Protein AF-A0A1R4HQ08-F1 (afdb_monomer)

pLDDT: mean 72.11, std 11.43, range [41.12, 85.88]

Radius of gyration: 14.98 Å; Cα contacts (8 Å, |Δi|>4): 32; chains: 1; bounding box: 33×30×38 Å

Nearest PDB structures (foldseek):
  3erm-assembly2_C-2  TM=5.004E-01  e=6.722E+00  Pseudomonas syringae pv. tomato
  2bhn-assembly2_C-3  TM=5.864E-01  e=8.780E+00  Aeropyrum pernix

Solvent-accessible surface area (backbone atoms only — not comparable to full-atom values): 4380 Å² total; per-residue (Å²): 136,62,72,69,59,55,52,53,51,50,51,54,51,56,71,73,42,55,75,64,58,49,50,52,43,51,54,4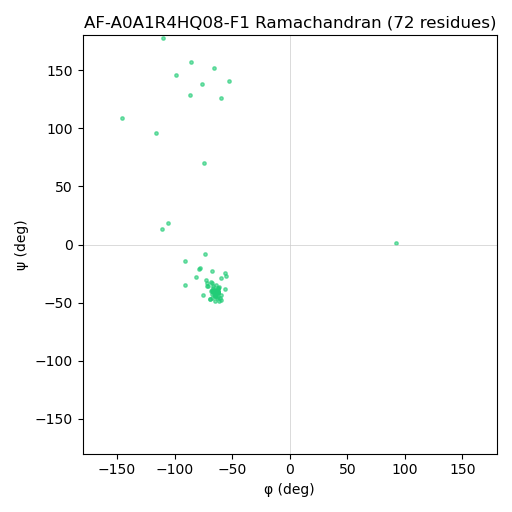7,41,70,82,40,93,61,60,70,65,59,35,50,55,28,50,53,46,43,72,73,36,85,90,60,49,75,66,59,28,47,53,52,51,50,57,50,52,54,52,55,57,63,72,70,74,122

Sequence (74 aa):
MNCIELSQQADQIASTFSKQDLAKLVLALKDSPRSLQCAVEVIDTLDSRSGCTLDEAWDEVLAGDSQLQVANEE

Mean predicted aligned error: 11.43 Å

Secondary structure (DSSP, 8-state):
--HHHHHHHHHHHHHHS-HHHHHHHHHHHHH----HHHHHHHHHHHHHSTT--HHHHHHHHHHHHHHHHHTT--

Structure (mmCIF, N/CA/C/O backbone):
data_AF-A0A1R4HQ08-F1
#
_entry.id   AF-A0A1R4HQ08-F1
#
loop_
_atom_site.group_PDB
_atom_site.id
_atom_site.type_symbol
_atom_site.label_atom_id
_atom_site.label_alt_id
_atom_site.label_comp_id
_atom_site.label_asym_id
_atom_site.label_entity_id
_atom_site.label_seq_id
_atom_site.pdbx_PDB_ins_code
_atom_site.Cartn_x
_atom_site.Cartn_y
_atom_site.Cartn_z
_atom_site.occupancy
_atom_site.B_iso_or_equiv
_atom_site.auth_seq_id
_atom_site.auth_comp_id
_atom_site.auth_asym_id
_atom_site.auth_atom_id
_atom_site.pdbx_PDB_model_num
ATOM 1 N N . MET A 1 1 ? -18.214 17.285 -10.496 1.00 49.38 1 MET A N 1
ATOM 2 C CA . MET A 1 1 ? -18.161 16.244 -9.450 1.00 49.38 1 MET A CA 1
ATOM 3 C C . MET A 1 1 ? -18.532 16.887 -8.130 1.00 49.38 1 MET A C 1
ATOM 5 O O . MET A 1 1 ? -17.882 17.855 -7.755 1.00 49.38 1 MET A O 1
ATOM 9 N N . ASN A 1 2 ? -19.610 16.443 -7.488 1.00 55.25 2 ASN A N 1
ATOM 10 C CA . ASN A 1 2 ? -20.104 17.039 -6.250 1.00 55.25 2 ASN A CA 1
ATOM 11 C C . ASN A 1 2 ? -19.377 16.389 -5.059 1.00 55.25 2 ASN A C 1
ATOM 13 O O . ASN A 1 2 ? -19.323 15.165 -4.980 1.00 55.25 2 ASN A O 1
ATOM 17 N N . CYS A 1 3 ? -18.799 17.171 -4.140 1.00 56.84 3 CYS A N 1
ATOM 18 C CA . CYS A 1 3 ? -18.012 16.639 -3.013 1.00 56.84 3 CYS A CA 1
ATOM 19 C C . CYS A 1 3 ? -18.791 15.634 -2.143 1.00 56.84 3 CYS A C 1
ATOM 21 O O . CYS A 1 3 ? -18.189 14.763 -1.526 1.00 56.84 3 CYS A O 1
ATOM 23 N N . ILE A 1 4 ? -20.124 15.722 -2.143 1.00 58.44 4 ILE A N 1
ATOM 24 C CA .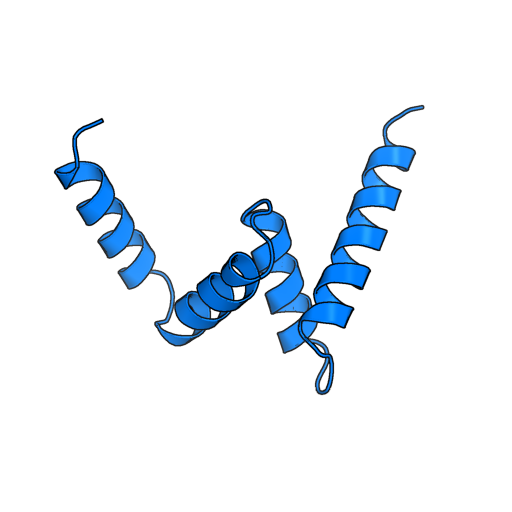 ILE A 1 4 ? -21.030 14.821 -1.419 1.00 58.44 4 ILE A CA 1
ATOM 25 C C . ILE A 1 4 ? -20.985 13.387 -1.982 1.00 58.44 4 ILE A C 1
ATOM 27 O O . ILE A 1 4 ? -21.039 12.426 -1.217 1.00 58.44 4 ILE A O 1
ATOM 31 N N . GLU A 1 5 ? -20.830 13.227 -3.300 1.00 65.69 5 GLU A N 1
ATOM 32 C CA . GLU A 1 5 ? -20.737 11.906 -3.942 1.00 65.69 5 GLU A CA 1
ATOM 33 C C . GLU A 1 5 ? -19.400 11.222 -3.643 1.00 65.69 5 GLU A C 1
ATOM 35 O O . GLU A 1 5 ? -19.361 10.013 -3.433 1.00 65.69 5 GLU A O 1
ATOM 40 N N . LEU A 1 6 ? -18.311 11.996 -3.557 1.00 65.69 6 LEU A N 1
ATOM 41 C CA . LEU A 1 6 ? -16.989 11.469 -3.207 1.00 65.69 6 LEU A CA 1
ATOM 42 C C . LEU A 1 6 ? -16.944 10.973 -1.759 1.00 65.69 6 LEU A C 1
ATOM 44 O O . LEU A 1 6 ? -16.373 9.919 -1.496 1.00 65.69 6 LEU A O 1
ATOM 48 N N . SER A 1 7 ? -17.575 11.693 -0.827 1.00 67.69 7 SER A N 1
ATOM 49 C CA . SER A 1 7 ? -17.666 11.257 0.571 1.00 67.69 7 SER A CA 1
ATOM 50 C C . SER A 1 7 ? -18.488 9.977 0.719 1.00 67.69 7 SER A C 1
ATOM 52 O O . SER A 1 7 ? -18.049 9.054 1.396 1.00 67.69 7 SER A O 1
ATOM 54 N N . GLN A 1 8 ? -19.631 9.870 0.033 1.00 70.81 8 GLN A N 1
ATOM 55 C CA . GLN A 1 8 ? -20.437 8.644 0.059 1.00 70.81 8 GLN A CA 1
ATOM 56 C C . GLN A 1 8 ? -19.718 7.447 -0.565 1.00 70.81 8 GLN A C 1
ATOM 58 O O . GLN A 1 8 ? -19.815 6.337 -0.044 1.00 70.81 8 GLN A O 1
ATOM 63 N N . GLN A 1 9 ? -18.979 7.656 -1.655 1.00 68.00 9 GLN A N 1
ATOM 64 C CA . GLN A 1 9 ? -18.152 6.602 -2.240 1.00 68.00 9 GLN A CA 1
ATOM 65 C C . GLN A 1 9 ? -17.025 6.184 -1.290 1.00 68.00 9 GLN A C 1
ATOM 67 O O . GLN A 1 9 ? -16.784 4.991 -1.129 1.00 68.00 9 GLN A O 1
ATOM 72 N N . ALA A 1 10 ? -16.385 7.135 -0.606 1.00 69.38 10 ALA A N 1
ATOM 73 C CA . ALA A 1 10 ? -15.365 6.837 0.395 1.00 69.38 10 ALA A CA 1
ATOM 74 C C . ALA A 1 10 ? -15.929 6.029 1.576 1.00 69.38 10 ALA A C 1
ATOM 76 O O . ALA A 1 10 ? -15.296 5.063 1.995 1.00 69.38 10 ALA A O 1
ATOM 77 N N . ASP A 1 11 ? -17.131 6.356 2.063 1.00 70.94 11 ASP A N 1
ATOM 78 C CA . ASP A 1 11 ? -17.804 5.595 3.124 1.00 70.94 11 ASP A CA 1
ATOM 79 C C . ASP A 1 11 ? -18.187 4.176 2.673 1.00 70.94 11 ASP A C 1
ATOM 81 O O . ASP A 1 11 ? -18.024 3.216 3.428 1.00 70.94 11 ASP A O 1
ATOM 85 N N . GLN A 1 12 ? -18.647 4.004 1.429 1.00 68.25 12 GLN A N 1
ATOM 86 C CA . GLN A 1 12 ? -18.945 2.678 0.873 1.00 68.25 12 GLN A CA 1
ATOM 87 C C . GLN A 1 12 ? -17.681 1.820 0.743 1.00 68.25 12 GLN A C 1
ATOM 89 O O . GLN A 1 12 ? -17.680 0.658 1.161 1.00 68.25 12 GLN A O 1
ATOM 94 N N . ILE A 1 13 ? -16.586 2.403 0.252 1.00 66.50 13 ILE A N 1
ATOM 95 C CA . ILE A 1 13 ? -15.271 1.752 0.197 1.00 66.50 13 ILE A CA 1
ATOM 96 C C . ILE A 1 13 ? -14.815 1.392 1.620 1.00 66.50 13 ILE A C 1
ATOM 98 O O . ILE A 1 13 ? -14.448 0.248 1.878 1.00 66.50 13 ILE A O 1
ATOM 102 N N . ALA A 1 14 ? -14.944 2.309 2.581 1.00 64.69 14 ALA A N 1
ATOM 103 C CA . ALA A 1 14 ? -14.572 2.077 3.976 1.00 64.69 14 ALA A CA 1
ATOM 104 C C . ALA A 1 14 ? -15.436 1.051 4.715 1.00 64.69 14 ALA A C 1
ATOM 106 O O . ALA A 1 14 ? -14.973 0.462 5.689 1.00 64.69 14 ALA A O 1
ATOM 107 N N . SER A 1 15 ? -16.666 0.807 4.260 1.00 68.12 15 SER A N 1
ATOM 108 C CA . SER A 1 15 ? -17.502 -0.279 4.783 1.00 68.12 15 SER A CA 1
ATOM 109 C C . SER A 1 15 ? -17.133 -1.654 4.217 1.00 68.12 15 SER A C 1
ATOM 111 O O . SER A 1 15 ? -17.452 -2.671 4.827 1.00 68.12 15 SER A O 1
ATOM 113 N N . THR A 1 16 ? -16.459 -1.681 3.063 1.00 70.31 16 THR A N 1
ATOM 114 C CA . THR A 1 16 ? -16.098 -2.909 2.341 1.00 70.31 16 THR A CA 1
ATOM 115 C C . THR A 1 16 ? -14.722 -3.431 2.759 1.00 70.31 16 THR A C 1
ATOM 117 O O . THR A 1 16 ? -14.517 -4.639 2.839 1.00 70.31 16 THR A O 1
ATOM 120 N N . PHE A 1 17 ? -13.788 -2.528 3.062 1.00 65.12 17 PHE A N 1
ATOM 121 C CA . PHE A 1 17 ? -12.441 -2.861 3.523 1.00 65.12 17 PHE A CA 1
ATOM 122 C C . PHE A 1 17 ? -12.339 -2.754 5.043 1.00 65.12 17 PHE A C 1
ATOM 124 O O . PHE A 1 17 ? -12.945 -1.875 5.659 1.00 65.12 17 PHE A O 1
ATOM 131 N N . SER A 1 18 ? -11.535 -3.611 5.680 1.00 76.25 18 SER A N 1
ATOM 132 C CA . SER A 1 18 ? -11.251 -3.407 7.098 1.00 76.25 18 SER A CA 1
ATOM 133 C C . SER A 1 18 ? -10.461 -2.104 7.283 1.00 76.25 18 SER A C 1
ATOM 135 O O . SER A 1 18 ? -9.683 -1.689 6.420 1.00 76.25 18 SER A O 1
ATOM 137 N N . LYS A 1 19 ? -10.607 -1.457 8.447 1.00 76.75 19 LYS A N 1
ATOM 138 C CA . LYS A 1 19 ? -9.804 -0.267 8.798 1.00 76.75 19 LYS A CA 1
ATOM 139 C C . LYS A 1 19 ? -8.298 -0.536 8.709 1.00 76.75 19 LYS A C 1
ATOM 141 O O . LYS A 1 19 ? -7.524 0.392 8.501 1.00 76.75 19 LYS A O 1
ATOM 146 N N . GLN A 1 20 ? -7.897 -1.792 8.895 1.00 74.19 20 GLN A N 1
ATOM 147 C CA . GLN A 1 20 ? -6.509 -2.222 8.860 1.00 74.19 20 GLN A CA 1
ATOM 148 C C . GLN A 1 20 ? -5.994 -2.288 7.418 1.00 74.19 20 GLN A C 1
ATOM 150 O O . GLN A 1 20 ? -4.923 -1.755 7.144 1.00 74.19 20 GLN A O 1
ATOM 155 N N . ASP A 1 21 ? -6.789 -2.822 6.490 1.00 76.44 21 ASP A N 1
ATOM 156 C CA . ASP A 1 21 ? -6.442 -2.883 5.062 1.00 76.44 21 ASP A CA 1
ATOM 157 C C . ASP A 1 21 ? -6.392 -1.484 4.447 1.00 76.44 21 ASP A C 1
ATOM 159 O O . ASP A 1 21 ? -5.463 -1.152 3.716 1.00 76.44 21 ASP A O 1
ATOM 163 N N . LEU A 1 22 ? -7.331 -0.614 4.832 1.00 76.69 22 LEU A N 1
ATOM 164 C CA . LEU A 1 22 ? -7.312 0.797 4.447 1.00 76.69 22 LEU A CA 1
ATOM 165 C C . LEU A 1 22 ? -6.077 1.531 4.974 1.00 76.69 22 LEU A C 1
ATOM 167 O O . LEU A 1 22 ? -5.484 2.322 4.246 1.00 76.69 22 LEU A O 1
ATOM 171 N N . ALA A 1 23 ? -5.660 1.266 6.214 1.00 78.31 23 ALA A N 1
ATOM 172 C CA . ALA A 1 23 ? -4.440 1.852 6.762 1.00 78.31 23 ALA A CA 1
ATOM 173 C C . ALA A 1 23 ? -3.189 1.374 6.008 1.00 78.31 23 ALA A C 1
ATOM 175 O O . ALA A 1 23 ? -2.320 2.197 5.726 1.00 78.31 23 ALA A O 1
ATOM 176 N N . LYS A 1 24 ? -3.119 0.086 5.635 1.00 76.69 24 LYS A N 1
ATOM 177 C CA . LYS A 1 24 ? -2.037 -0.463 4.798 1.00 76.69 24 LYS A CA 1
ATOM 178 C C . LYS A 1 24 ? -2.012 0.195 3.411 1.00 76.69 24 LYS A C 1
ATOM 180 O O . LYS A 1 24 ? -0.952 0.630 2.975 1.00 76.69 24 LYS A O 1
ATOM 185 N N . LEU A 1 25 ? -3.175 0.354 2.771 1.00 76.38 25 LEU A N 1
ATOM 186 C CA . LEU A 1 25 ? -3.346 1.046 1.481 1.00 76.38 25 LEU A CA 1
ATOM 187 C C . LEU A 1 25 ? -2.889 2.500 1.535 1.00 76.38 25 LEU A C 1
ATOM 189 O O . LEU A 1 25 ? -2.134 2.947 0.675 1.00 76.38 25 LEU A O 1
ATOM 193 N N . VAL A 1 26 ? -3.308 3.234 2.566 1.00 77.31 26 VAL A N 1
ATOM 194 C CA . VAL A 1 26 ? -2.882 4.621 2.767 1.00 77.31 26 VAL A CA 1
ATOM 195 C C . VAL A 1 26 ? -1.374 4.695 2.982 1.00 77.31 26 VAL A C 1
ATOM 197 O O . VAL A 1 26 ? -0.746 5.577 2.413 1.00 77.31 26 VAL A O 1
ATOM 200 N N . LEU A 1 27 ? -0.781 3.779 3.755 1.00 73.56 27 LEU A N 1
ATOM 201 C CA . LEU A 1 27 ? 0.669 3.736 3.969 1.00 73.56 27 LEU A CA 1
ATOM 202 C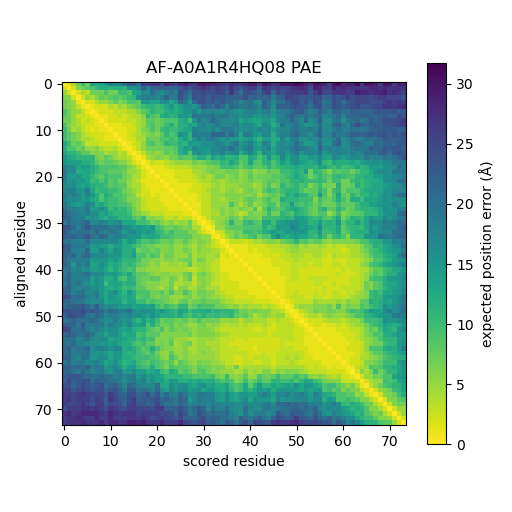 C . LEU A 1 27 ? 1.430 3.465 2.669 1.00 73.56 27 LEU A C 1
ATOM 204 O O . LEU A 1 27 ? 2.372 4.191 2.367 1.00 73.56 27 LEU A O 1
ATOM 208 N N . ALA A 1 28 ? 0.983 2.483 1.884 1.00 73.88 28 ALA A N 1
ATOM 209 C CA . ALA A 1 28 ? 1.581 2.157 0.596 1.00 73.88 28 ALA A CA 1
ATOM 210 C C . ALA A 1 28 ? 1.527 3.353 -0.371 1.00 73.88 28 ALA A C 1
ATOM 212 O O . ALA A 1 28 ? 2.529 3.687 -0.996 1.00 73.88 28 ALA A O 1
ATOM 213 N N . LEU A 1 29 ? 0.390 4.052 -0.437 1.00 77.25 29 LEU A N 1
ATOM 214 C CA . LEU A 1 29 ? 0.201 5.218 -1.307 1.00 77.25 29 LEU A CA 1
ATOM 215 C C . LEU A 1 29 ? 0.851 6.509 -0.772 1.00 77.25 29 LEU A C 1
ATOM 217 O O . LEU A 1 29 ? 1.070 7.441 -1.546 1.00 77.25 29 LEU A O 1
ATOM 221 N N . LYS A 1 30 ? 1.152 6.596 0.534 1.00 74.38 30 LYS A N 1
ATOM 222 C CA . LYS A 1 30 ? 1.741 7.794 1.165 1.00 74.38 30 LYS A CA 1
ATOM 223 C C . LYS A 1 30 ? 3.134 8.089 0.624 1.00 74.38 30 LYS A C 1
ATOM 225 O O . LYS A 1 30 ? 3.471 9.246 0.391 1.00 74.38 30 LYS A O 1
ATOM 230 N N . ASP A 1 31 ? 3.941 7.041 0.500 1.00 63.31 31 ASP A N 1
ATOM 231 C CA . ASP A 1 31 ? 5.355 7.151 0.150 1.00 63.31 31 ASP A CA 1
ATOM 232 C C . ASP A 1 31 ? 5.579 7.066 -1.373 1.00 63.31 31 ASP A C 1
ATOM 234 O O . ASP A 1 31 ? 6.620 7.493 -1.866 1.00 63.31 31 ASP A O 1
ATOM 238 N N . SER A 1 32 ? 4.572 6.620 -2.139 1.00 65.69 32 SER A N 1
ATOM 239 C CA . SER A 1 32 ? 4.620 6.553 -3.602 1.00 65.69 32 SER A CA 1
ATOM 240 C C . SER A 1 32 ? 3.240 6.837 -4.217 1.00 65.69 32 SER A C 1
ATOM 242 O O . SER A 1 32 ? 2.343 5.994 -4.123 1.00 65.69 32 SER A O 1
ATOM 244 N N . PRO A 1 33 ? 3.029 7.999 -4.874 1.00 63.81 33 PRO A N 1
ATOM 245 C CA . PRO A 1 33 ? 1.786 8.306 -5.580 1.00 63.81 33 PRO A CA 1
ATOM 246 C C . PRO A 1 33 ? 1.723 7.512 -6.896 1.00 63.81 33 PRO A C 1
ATOM 248 O O . PRO A 1 33 ? 1.879 8.059 -7.988 1.00 63.81 33 PRO A O 1
ATOM 251 N N . ARG A 1 34 ? 1.547 6.194 -6.791 1.00 71.00 34 ARG A N 1
ATOM 252 C CA . ARG A 1 34 ? 1.392 5.269 -7.919 1.00 71.00 34 ARG A CA 1
ATOM 253 C C . ARG A 1 34 ? -0.028 4.720 -8.005 1.00 71.00 34 ARG A C 1
ATOM 255 O O . ARG A 1 34 ? -0.903 5.064 -7.212 1.00 71.00 34 ARG A O 1
ATOM 262 N N . SER A 1 35 ? -0.261 3.911 -9.040 1.00 77.81 35 SER A N 1
ATOM 263 C CA . SER A 1 35 ? -1.541 3.244 -9.266 1.00 77.81 35 SER A CA 1
ATOM 264 C C . SER A 1 35 ? -1.985 2.482 -8.019 1.00 77.81 35 SER A C 1
ATOM 266 O O . SER A 1 35 ? -1.185 1.822 -7.353 1.00 77.81 35 SER A O 1
ATOM 268 N N . LEU A 1 36 ? -3.287 2.542 -7.746 1.00 77.88 36 LEU A N 1
ATOM 269 C CA . LEU A 1 36 ? -3.922 1.815 -6.652 1.00 77.88 36 LEU A CA 1
ATOM 270 C C . LEU A 1 36 ? -3.722 0.298 -6.797 1.00 77.88 36 LEU A C 1
ATOM 272 O O . LEU A 1 36 ? -3.616 -0.398 -5.796 1.00 77.88 36 LEU A O 1
ATOM 276 N N . GLN A 1 37 ? -3.586 -0.189 -8.034 1.00 76.81 37 GLN A N 1
ATOM 277 C CA . GLN A 1 37 ? -3.258 -1.582 -8.327 1.00 76.81 37 GLN A CA 1
ATOM 278 C C . GLN A 1 37 ? -1.888 -1.985 -7.763 1.00 76.81 37 GLN A C 1
ATOM 280 O O . GLN A 1 37 ? -1.799 -2.972 -7.041 1.00 76.81 37 GLN A O 1
ATOM 285 N N . CYS A 1 38 ? -0.846 -1.182 -8.001 1.00 78.44 38 CYS A N 1
ATOM 286 C CA . CYS A 1 38 ? 0.488 -1.471 -7.473 1.00 78.44 38 CYS A CA 1
ATOM 287 C C . CYS A 1 38 ? 0.491 -1.468 -5.937 1.00 78.44 38 CYS A C 1
ATOM 289 O O . CYS A 1 38 ? 1.127 -2.310 -5.319 1.00 78.44 38 CYS A O 1
ATOM 291 N N . ALA A 1 39 ? -0.255 -0.553 -5.309 1.00 82.50 39 ALA A N 1
ATOM 292 C CA . ALA A 1 39 ? -0.357 -0.506 -3.852 1.00 82.50 39 ALA A CA 1
ATOM 293 C C . ALA A 1 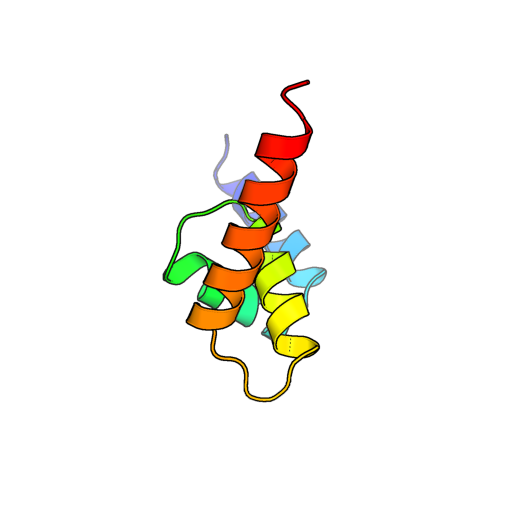39 ? -1.019 -1.764 -3.259 1.00 82.50 39 ALA A C 1
ATOM 295 O O . ALA A 1 39 ? -0.632 -2.196 -2.177 1.00 82.50 39 ALA A O 1
ATOM 296 N N . VAL A 1 40 ? -1.991 -2.361 -3.958 1.00 82.69 40 VAL A N 1
ATOM 297 C CA . VAL A 1 40 ? -2.613 -3.630 -3.546 1.00 82.69 40 VAL A CA 1
ATOM 298 C C . VAL A 1 40 ? -1.623 -4.789 -3.677 1.00 82.69 40 VAL A C 1
ATOM 300 O O . VAL A 1 40 ? -1.447 -5.532 -2.717 1.00 82.69 40 VAL A O 1
ATOM 303 N N . GLU A 1 41 ? -0.913 -4.900 -4.802 1.00 83.62 41 GLU A N 1
ATOM 304 C CA . GLU A 1 41 ? 0.094 -5.955 -5.010 1.00 83.62 41 GLU A CA 1
ATOM 305 C 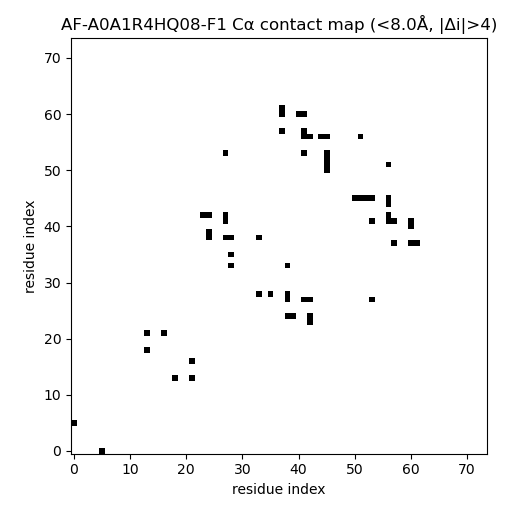C . GLU A 1 41 ? 1.240 -5.881 -3.987 1.00 83.62 41 GLU A C 1
ATOM 307 O O . GLU A 1 41 ? 1.703 -6.905 -3.483 1.00 83.62 41 GLU A O 1
ATOM 312 N N . VAL A 1 42 ? 1.657 -4.672 -3.601 1.00 84.56 42 VAL A N 1
ATOM 313 C CA . VAL A 1 42 ? 2.648 -4.457 -2.534 1.00 84.56 42 VAL A CA 1
ATOM 314 C C . VAL A 1 42 ? 2.141 -4.974 -1.186 1.00 84.56 42 VAL A C 1
ATOM 316 O O . VAL A 1 42 ? 2.898 -5.594 -0.441 1.00 84.56 42 VAL A O 1
ATOM 319 N N . ILE A 1 43 ? 0.864 -4.756 -0.862 1.00 84.12 43 ILE A N 1
ATOM 320 C CA . ILE A 1 43 ? 0.263 -5.253 0.385 1.00 84.12 43 ILE A CA 1
ATOM 321 C C . ILE A 1 43 ? 0.172 -6.777 0.378 1.00 84.12 43 ILE A C 1
ATOM 323 O O . ILE A 1 43 ? 0.530 -7.397 1.377 1.00 84.12 43 ILE A O 1
ATOM 327 N N . ASP A 1 44 ? -0.221 -7.379 -0.744 1.00 84.56 44 ASP A N 1
ATOM 328 C CA . ASP A 1 44 ? -0.240 -8.837 -0.896 1.00 84.56 44 ASP A CA 1
ATOM 329 C C . ASP A 1 44 ? 1.173 -9.436 -0.770 1.00 84.56 44 ASP A C 1
ATOM 331 O O . ASP A 1 44 ? 1.372 -10.485 -0.148 1.00 84.56 44 ASP A O 1
ATOM 335 N N . THR A 1 45 ? 2.186 -8.745 -1.295 1.00 84.31 45 THR A N 1
ATOM 336 C CA . THR A 1 45 ? 3.599 -9.138 -1.166 1.00 84.31 45 THR A CA 1
ATOM 337 C C . THR A 1 45 ? 4.068 -9.065 0.293 1.00 84.31 45 THR A C 1
ATOM 339 O O . THR A 1 45 ? 4.715 -9.987 0.790 1.00 84.31 45 THR A O 1
ATOM 342 N N . LEU A 1 46 ? 3.684 -8.014 1.023 1.00 84.38 46 LEU A N 1
ATOM 343 C CA . L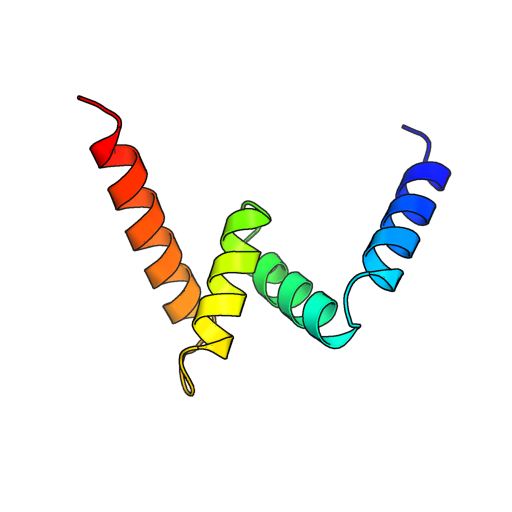EU A 1 46 ? 3.986 -7.868 2.451 1.00 84.38 46 LEU A CA 1
ATOM 344 C C . LEU A 1 46 ? 3.278 -8.914 3.319 1.00 84.38 46 LEU A C 1
ATOM 346 O O . LEU A 1 46 ? 3.883 -9.451 4.248 1.00 84.38 46 LEU A O 1
ATOM 350 N N . ASP A 1 47 ? 2.013 -9.218 3.028 1.00 82.94 47 ASP A N 1
ATOM 351 C CA . ASP A 1 47 ? 1.240 -10.201 3.790 1.00 82.94 47 ASP A CA 1
ATOM 352 C C . ASP A 1 47 ? 1.704 -11.641 3.501 1.00 82.94 47 ASP A C 1
ATOM 354 O O . ASP A 1 47 ? 1.676 -12.492 4.394 1.00 82.94 47 ASP A O 1
ATOM 358 N N . SER A 1 48 ? 2.194 -11.921 2.289 1.00 84.94 48 SER A N 1
ATOM 359 C CA . SER A 1 48 ? 2.738 -13.236 1.917 1.00 84.94 48 SER A CA 1
ATOM 360 C C . SER A 1 48 ? 4.189 -13.457 2.365 1.00 84.94 48 SER A C 1
ATOM 362 O O . SER A 1 48 ? 4.574 -14.598 2.642 1.00 84.94 48 SER A O 1
ATOM 364 N N . ARG A 1 49 ? 4.997 -12.394 2.500 1.00 82.75 49 ARG A N 1
ATOM 365 C CA . ARG A 1 49 ? 6.409 -12.474 2.907 1.00 82.75 49 ARG A CA 1
ATOM 366 C C . ARG A 1 49 ? 6.654 -11.781 4.249 1.00 82.75 49 ARG A C 1
ATOM 368 O O . ARG A 1 49 ? 6.956 -10.593 4.340 1.00 82.75 49 ARG A O 1
ATOM 375 N N . SER A 1 50 ? 6.644 -12.580 5.314 1.00 75.69 50 SER A N 1
ATOM 376 C CA . SER A 1 50 ? 7.020 -12.114 6.653 1.00 75.69 50 SER A CA 1
ATOM 377 C C . SER A 1 50 ? 8.463 -11.589 6.688 1.00 75.69 50 SER A C 1
ATOM 379 O O . SER A 1 50 ? 9.394 -12.304 6.326 1.00 75.69 50 SER A O 1
ATOM 381 N N . GLY A 1 51 ? 8.646 -10.356 7.171 1.00 81.56 51 GLY A N 1
ATOM 382 C CA . GLY A 1 51 ? 9.958 -9.707 7.298 1.00 81.56 51 GLY A CA 1
ATOM 383 C C . GLY A 1 51 ? 10.383 -8.859 6.095 1.00 81.56 51 GLY A C 1
ATOM 3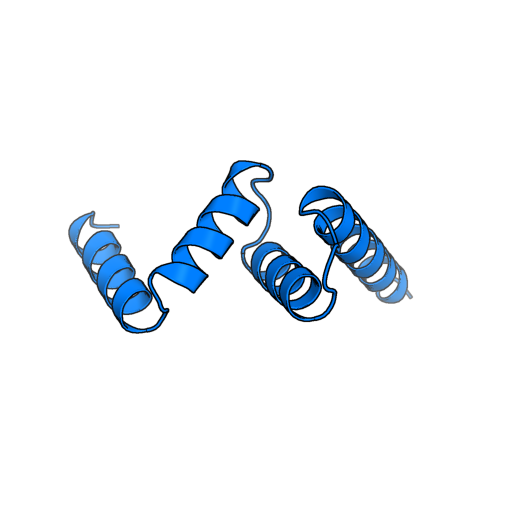84 O O . GLY A 1 51 ? 11.472 -8.296 6.134 1.00 81.56 51 GLY A O 1
ATOM 385 N N . CYS A 1 52 ? 9.541 -8.746 5.065 1.00 83.00 52 CYS A N 1
ATOM 386 C CA . CYS A 1 52 ? 9.749 -7.825 3.951 1.00 83.00 52 CYS A CA 1
ATOM 387 C C . CYS A 1 52 ? 9.404 -6.386 4.364 1.00 83.00 52 CYS A C 1
ATOM 389 O O . CYS A 1 52 ? 8.420 -6.148 5.071 1.00 83.00 52 CYS A O 1
ATOM 391 N N . THR A 1 53 ? 10.228 -5.427 3.950 1.00 85.88 53 THR A N 1
ATOM 392 C CA . THR A 1 53 ? 9.956 -4.000 4.143 1.00 85.88 53 THR A CA 1
ATOM 393 C C . THR A 1 53 ? 9.084 -3.446 3.018 1.00 85.88 53 THR A C 1
ATOM 395 O O . THR A 1 53 ? 9.030 -3.991 1.918 1.00 85.88 53 THR A O 1
ATOM 398 N N . LEU A 1 54 ? 8.391 -2.337 3.292 1.00 82.56 54 LEU A N 1
ATOM 399 C CA . LEU A 1 54 ? 7.532 -1.670 2.308 1.00 82.56 54 LEU A CA 1
ATOM 400 C C . LEU A 1 54 ? 8.308 -1.288 1.034 1.00 82.56 54 LEU A C 1
ATOM 402 O O . LEU A 1 54 ? 7.772 -1.417 -0.058 1.00 82.56 54 LEU A O 1
ATOM 406 N N . ASP A 1 55 ? 9.561 -0.855 1.185 1.00 83.38 55 ASP A N 1
ATOM 407 C CA . ASP A 1 55 ? 10.441 -0.435 0.087 1.00 83.38 55 ASP A CA 1
ATOM 408 C C . ASP A 1 55 ? 10.820 -1.620 -0.818 1.00 83.38 55 ASP A C 1
ATOM 410 O O . ASP A 1 55 ? 10.654 -1.558 -2.032 1.00 83.38 55 ASP A O 1
ATOM 414 N N . GLU A 1 56 ? 11.203 -2.753 -0.219 1.00 84.25 56 GLU A N 1
ATOM 415 C CA . GLU A 1 56 ? 11.521 -3.986 -0.954 1.00 84.25 56 GLU A CA 1
ATOM 416 C C . GLU A 1 56 ? 10.311 -4.534 -1.719 1.00 84.25 56 GLU A C 1
ATOM 418 O O . GLU A 1 56 ? 10.449 -4.990 -2.853 1.00 84.25 56 GLU A O 1
ATOM 423 N N . ALA A 1 57 ? 9.119 -4.477 -1.119 1.00 85.06 57 ALA A N 1
ATOM 424 C CA . ALA A 1 57 ? 7.891 -4.896 -1.785 1.00 85.06 57 ALA A CA 1
ATOM 425 C C . ALA A 1 57 ? 7.545 -3.974 -2.969 1.00 85.06 57 ALA A C 1
ATOM 427 O O . ALA A 1 57 ? 7.098 -4.453 -4.011 1.00 85.06 57 ALA A O 1
ATOM 428 N N . TRP A 1 58 ? 7.790 -2.664 -2.846 1.00 84.00 58 TRP A N 1
ATOM 429 C CA . TRP A 1 58 ? 7.636 -1.715 -3.952 1.00 84.00 58 TRP A CA 1
ATOM 430 C C . TRP A 1 58 ? 8.618 -1.978 -5.092 1.00 84.00 58 TRP A C 1
ATOM 432 O O . TRP A 1 58 ? 8.201 -1.965 -6.252 1.00 84.00 58 TRP A O 1
ATOM 442 N N . ASP A 1 59 ? 9.887 -2.237 -4.780 1.00 84.69 59 ASP A N 1
ATOM 443 C CA . ASP A 1 59 ? 10.905 -2.567 -5.779 1.00 84.69 59 ASP A CA 1
ATOM 444 C C . ASP A 1 59 ? 10.582 -3.879 -6.508 1.00 84.69 59 ASP A C 1
ATOM 446 O O . ASP A 1 59 ? 10.725 -3.953 -7.729 1.00 84.69 59 ASP A O 1
ATOM 450 N N . GLU A 1 60 ? 10.092 -4.897 -5.794 1.00 84.00 60 GLU A N 1
ATOM 451 C CA . GLU A 1 60 ? 9.700 -6.184 -6.382 1.00 84.00 60 GLU A CA 1
ATOM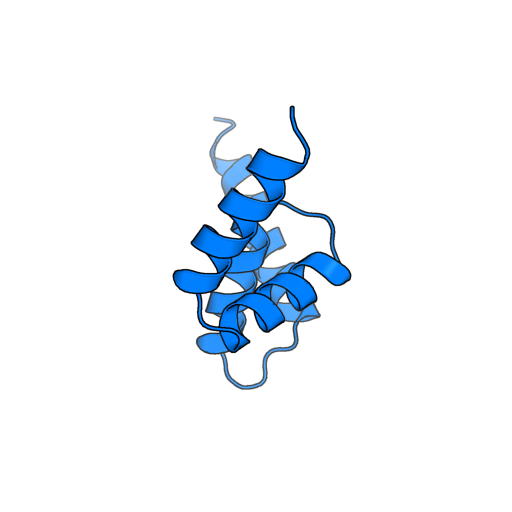 452 C C . GLU A 1 60 ? 8.513 -6.027 -7.347 1.00 84.00 60 GLU A C 1
ATOM 454 O O . GLU A 1 60 ? 8.591 -6.465 -8.499 1.00 84.00 60 GLU A O 1
ATOM 459 N N . VAL A 1 61 ? 7.451 -5.332 -6.921 1.00 83.75 61 VAL A N 1
ATOM 460 C CA . VAL A 1 61 ? 6.279 -5.050 -7.769 1.00 83.75 61 VAL A CA 1
ATOM 461 C C . VAL A 1 61 ? 6.672 -4.198 -8.977 1.00 83.75 61 VAL A C 1
ATOM 463 O O . VAL A 1 61 ? 6.248 -4.476 -10.096 1.00 83.75 61 VAL A O 1
ATOM 466 N N . LEU A 1 62 ? 7.544 -3.202 -8.801 1.00 78.75 62 LEU A N 1
ATOM 467 C CA . LEU A 1 62 ? 8.011 -2.351 -9.898 1.00 78.75 62 LEU A CA 1
ATOM 468 C C . LEU A 1 62 ? 8.883 -3.113 -10.908 1.00 78.75 62 LEU A C 1
ATOM 470 O O . LEU A 1 62 ? 8.774 -2.889 -12.120 1.00 78.75 62 LEU A O 1
ATOM 474 N N . ALA A 1 63 ? 9.742 -4.011 -10.424 1.00 81.50 63 ALA A N 1
ATOM 475 C CA . ALA A 1 63 ? 10.556 -4.881 -11.265 1.00 81.50 63 ALA A CA 1
ATOM 476 C C . ALA A 1 63 ? 9.700 -5.907 -12.029 1.00 81.50 63 ALA A C 1
ATOM 478 O O . ALA A 1 63 ? 10.036 -6.260 -13.163 1.00 81.50 63 ALA A O 1
ATOM 479 N N . GLY A 1 64 ? 8.595 -6.369 -11.436 1.00 71.25 64 GLY A N 1
ATOM 480 C CA . GLY A 1 64 ? 7.595 -7.216 -12.091 1.00 71.25 64 GLY A CA 1
ATOM 481 C C . GLY A 1 64 ? 6.791 -6.475 -13.164 1.00 71.25 64 GLY A C 1
ATOM 482 O O . GLY A 1 64 ? 6.681 -6.961 -14.290 1.00 71.25 64 GLY A O 1
ATOM 483 N N . ASP A 1 65 ? 6.301 -5.270 -12.859 1.00 65.12 65 ASP A N 1
ATOM 484 C CA . ASP A 1 65 ? 5.528 -4.433 -13.792 1.00 65.12 65 ASP A CA 1
ATOM 485 C C . ASP A 1 65 ? 6.378 -4.009 -15.005 1.00 65.12 65 ASP A C 1
ATOM 487 O O . ASP A 1 65 ? 5.933 -4.089 -16.151 1.00 65.12 65 ASP A O 1
ATOM 491 N N . SER A 1 66 ? 7.656 -3.673 -14.777 1.00 58.88 66 SER A N 1
ATOM 492 C CA . SER A 1 66 ? 8.604 -3.366 -15.860 1.00 58.88 66 SER A CA 1
ATOM 493 C C . SER A 1 66 ? 8.844 -4.559 -16.789 1.00 58.88 66 SER A C 1
ATOM 495 O O . SER A 1 66 ? 8.969 -4.376 -17.996 1.00 58.88 66 SER A O 1
ATOM 497 N N . GLN A 1 67 ? 8.893 -5.786 -16.262 1.00 56.94 67 GLN A N 1
ATOM 498 C CA . GLN A 1 67 ? 9.045 -6.986 -17.094 1.00 56.94 67 GLN A CA 1
ATOM 499 C C . GLN A 1 67 ? 7.776 -7.302 -17.897 1.00 56.94 67 GLN A C 1
ATOM 501 O O . GLN A 1 67 ? 7.879 -7.773 -19.029 1.00 56.94 67 GLN A O 1
ATOM 506 N N . LEU A 1 68 ? 6.592 -7.001 -17.356 1.00 54.28 68 LEU A N 1
ATOM 507 C CA . LEU A 1 68 ? 5.316 -7.158 -18.059 1.00 54.28 68 LEU A CA 1
ATOM 508 C C . LEU A 1 68 ? 5.124 -6.139 -19.187 1.00 54.28 68 LEU A C 1
ATOM 510 O O . LEU A 1 68 ? 4.576 -6.493 -20.229 1.00 54.28 68 LEU A O 1
ATOM 514 N N . GLN A 1 69 ? 5.598 -4.901 -19.020 1.00 51.19 69 GLN A N 1
ATOM 515 C CA . GLN A 1 69 ? 5.548 -3.899 -20.090 1.00 51.19 69 GLN A CA 1
ATOM 516 C C . GLN A 1 69 ? 6.489 -4.246 -21.251 1.00 51.19 69 GLN A C 1
ATOM 518 O O . GLN A 1 69 ? 6.086 -4.125 -22.403 1.00 51.19 69 GLN A O 1
ATOM 523 N N . VAL A 1 70 ? 7.692 -4.757 -20.965 1.00 50.31 70 VAL A N 1
ATOM 524 C CA . VAL A 1 70 ? 8.651 -5.181 -22.004 1.00 50.31 70 VAL A CA 1
ATOM 525 C C . VAL A 1 70 ? 8.162 -6.422 -22.764 1.00 50.31 70 VAL A C 1
ATOM 527 O O . VAL A 1 70 ? 8.402 -6.546 -23.960 1.00 50.31 70 VAL A O 1
ATOM 530 N N . ALA A 1 71 ? 7.430 -7.328 -22.109 1.00 50.69 71 ALA A N 1
ATOM 531 C CA . ALA A 1 71 ? 6.877 -8.525 -22.751 1.00 50.69 71 ALA A CA 1
ATOM 532 C C . ALA A 1 71 ? 5.683 -8.248 -23.688 1.00 50.69 71 ALA A C 1
ATOM 534 O O . ALA A 1 71 ? 5.230 -9.157 -24.379 1.00 50.69 71 ALA A O 1
ATOM 535 N N . ASN A 1 72 ? 5.159 -7.020 -23.709 1.00 45.88 72 ASN A N 1
ATOM 536 C CA . ASN A 1 72 ? 3.980 -6.646 -24.492 1.00 45.88 72 ASN A CA 1
ATOM 537 C C . ASN A 1 72 ? 4.315 -5.703 -25.671 1.00 45.88 72 ASN A C 1
ATOM 539 O O . ASN A 1 72 ? 3.407 -5.105 -26.250 1.00 45.88 72 ASN A O 1
ATOM 543 N N . GLU A 1 73 ? 5.605 -5.570 -26.014 1.00 46.88 73 GLU A N 1
ATOM 544 C CA . GLU A 1 73 ? 6.133 -4.772 -27.137 1.00 46.88 73 GLU A CA 1
ATOM 545 C C . GLU A 1 73 ? 6.618 -5.616 -28.344 1.00 46.88 73 GLU A C 1
ATOM 547 O O . GLU A 1 73 ? 7.341 -5.094 -29.194 1.00 46.88 73 GLU A O 1
ATOM 552 N N . GLU A 1 74 ? 6.211 -6.888 -28.469 1.00 41.12 74 GLU A N 1
ATOM 553 C CA . GLU A 1 74 ? 6.493 -7.730 -29.658 1.00 41.12 74 GLU A CA 1
ATOM 554 C C . GLU A 1 74 ? 5.272 -7.960 -30.564 1.00 41.12 74 GLU A C 1
ATOM 556 O O . GLU A 1 74 ? 4.198 -8.364 -30.058 1.00 41.12 74 GLU A O 1
#

Organism: NCBI:txid2742612

Foldseek 3Di:
DDVVVVVVVVVVVPVVDDPVVVVQLCVLCVVPVDDSVLSVQLVVVPVVDPPDDSVNSSVVSVVVVVVVVVVPPD

=== Feature glossary ===
Legend for the data blocks above and below:

— What the protein is —

The amino-acid sequence is the protein's primary structure: the linear order of residues from the N-terminus to the C-terminus, written in one-letter code. Everything else here — the 3D coordinates, the secondary structure, the domain annotations — is ultimately a consequence of this string.

Functional annotations link the protein to curated databases. InterPro entries identify conserved domains and families by matching the sequence against member-database signatures (Pfam, PROSITE, CDD, …). Gene Ontology (GO) terms describe molecular function, biological process, and cellular component in a controlled vocabulary. CATH places the structure in a hierarchical fold classification (Class/Architecture/Topology/Homologous-superfamily). The organism is the source species.

— Where its atoms are —

Atomic coordinates in PDBx/mmCIF format — the same representation the Protein Data Bank distributes. Each line of the _atom_site loop places one backbone atom in Cartesian space (units: ångströms, origin: arbitrary).

The six renders are orthographic views along the three Cartesian axes in both directions. Representation (cartoon, sticks, or surface) and color scheme (sequence-rainbow or by-chain) vary across proteins so the training set covers all the common visualization conventions.

— Local backbone conformation —

Eight-state secondary structure (DSSP): H is the canonical α-helix, G the tighter 3₁₀-helix, I the wider π-helix; E/B are β-structure, T and S are turns and bends, and '-' is everything else. DSSP derives these from the pattern of main-chain N–H···O=C hydrogen bonds, not from the sequence.

Three-state secondary structure (P-SEA) collapses the eight DSSP classes into helix (a), strand (b), and coil (c). P-SEA assigns these from Cα geometry alone — distances and angles — without requiring backbone oxygens, so it works on any Cα trace.

φ (phi) and ψ (psi) are the two rotatable backbone dihedrals per residue: φ is the C(i-1)–N–Cα–C torsion, ψ is the N–Cα–C–N(i+1) torsion, both in degrees on (−180°, 180°]. α-helical residues cluster near (−60°, −45°); β-strand residues near (−120°, +130°). A Ramachandran plot is simply a scatter of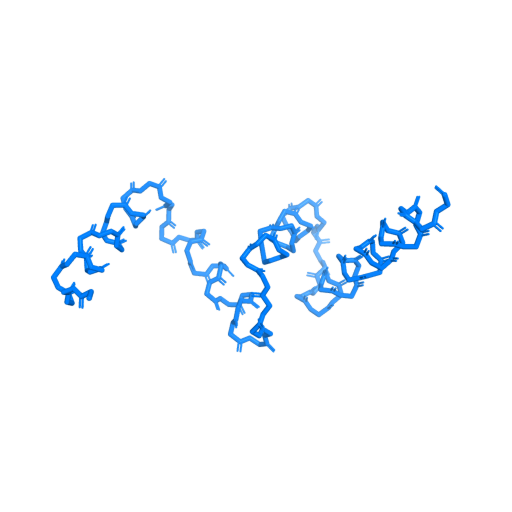 (φ, ψ) for every residue.

— Global shape and packing —

The geometric summary reports three shape descriptors. Rg (radius of gyration) measures how spread out the Cα atoms are about their centre of mass; compact globular proteins have small Rg, elongated or unfolded ones large. Cα contacts (<8 Å, |i−j|>4) count long-range residue pairs in spatial proximity — high for tightly packed folds, near zero for rods or random coil. The bounding-box extents give the protein's footprint along x, y, z in Å.

SASA measures how much of the protein is reachable by solvent. It is computed by rolling a water-sized probe over the atomic surface and summing the exposed area (Å²). Per-residue SASA distinguishes core (buried, low SASA) from surface (exposed, high SASA) residues; total SASA is a whole-molecule size measure.

Plot images: a contact map (which residues are close in 3D, as an N×N binary image), a Ramachandran scatter (backbone torsion angles, revealing secondary-structure composition at a glance), and — for AlphaFold structures — a PAE heatmap (pairwise prediction confidence).

— Structural neighborhood —

A 3Di character summarizes, for each residue, the relative orientation of the Cα frame of its nearest spatial neighbor. Because it encodes fold topology rather than chemistry, 3Di alignments detect remote structural similarity that sequence alignment misses.

The Foldseek neighbor list gives the closest experimentally determined structures in the PDB, ranked by structural alignment. TM-score near 1 means near-identical fold; near 0.3 means only rough topology match. This is how one finds what a novel AlphaFold prediction most resembles in the solved-structure universe.

— Confidence and disorder —

For AlphaFold models, the B-factor field carries pLDDT — the model's own estimate of local accuracy on a 0–100 scale. Regions with pLDDT<50 should be treated as essentially unmodeled; they often correspond to intrinsically disordered segments.

Crystallographic B-factors measure how much each atom's electron density is smeared out, in Å². They rise in mobile loops and surface residues and fall in the buried interior. In AlphaFold models this column is repurposed to hold pLDDT instead.

Predicted Aligned Error (PAE) is an AlphaFold confidence matrix: entry (i, j) is the expected error in the position of residue j, in ångströms, when the prediction is superimposed on the true structure at residue i. Low PAE within a block of residues means that block is internally rigid and well-predicted; high PAE between two blocks means their relative placement is uncertain even if each block individually is confident.